Protein AF-M5U9L4-F1 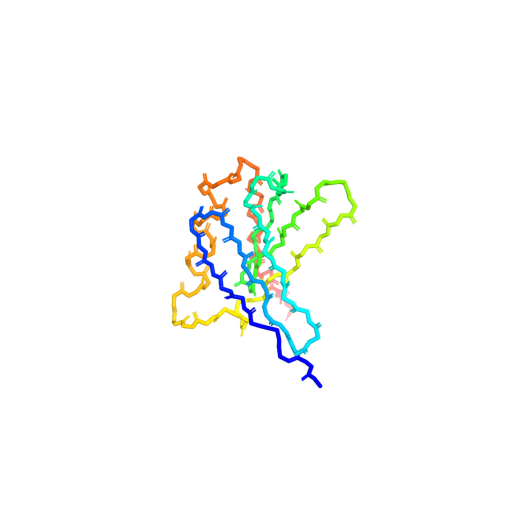(afdb_monomer_lite)

Foldseek 3Di:
DWQWAWDDDLQAIWIDTPVDIDGDGLVQFAAKEDDPQWIWTHGPDPDIDTGGPVRYPDPCRRVVVVVSCVVSYVHYHYDYPPPPPPDD

Structure (mmCIF, N/CA/C/O backbone):
data_AF-M5U9L4-F1
#
_entry.id   AF-M5U9L4-F1
#
loop_
_atom_site.group_PDB
_atom_site.id
_atom_site.type_symbol
_atom_site.label_atom_id
_atom_site.label_alt_id
_atom_site.label_comp_id
_atom_site.label_asym_id
_atom_site.label_entity_id
_atom_site.label_seq_id
_atom_site.pdbx_PDB_ins_code
_atom_site.Cartn_x
_atom_site.Cartn_y
_atom_site.Cartn_z
_atom_site.occupancy
_atom_site.B_iso_or_equiv
_atom_site.auth_seq_id
_atom_site.auth_comp_id
_atom_site.auth_asym_id
_atom_site.auth_atom_id
_atom_site.pdbx_PDB_model_num
ATOM 1 N N . ASN A 1 1 ? 0.379 16.595 -15.799 1.00 45.97 1 ASN A N 1
ATOM 2 C CA . ASN A 1 1 ? 0.454 15.277 -15.141 1.00 45.97 1 ASN A CA 1
ATOM 3 C C . ASN A 1 1 ? 1.221 15.477 -13.859 1.00 45.97 1 ASN A C 1
ATOM 5 O O . ASN A 1 1 ? 2.423 15.653 -13.943 1.00 45.97 1 ASN A O 1
ATOM 9 N N . ALA A 1 2 ? 0.535 15.576 -12.721 1.00 53.62 2 ALA A N 1
ATOM 10 C CA . ALA A 1 2 ? 1.221 15.670 -11.438 1.00 53.62 2 ALA A CA 1
ATOM 11 C C . ALA A 1 2 ? 1.780 14.278 -11.115 1.00 53.62 2 ALA A C 1
ATOM 13 O O . ALA A 1 2 ? 1.009 13.327 -10.981 1.00 53.62 2 ALA A O 1
ATOM 14 N N . GLU A 1 3 ? 3.103 14.136 -11.082 1.00 65.00 3 GLU A N 1
ATOM 15 C CA . GLU A 1 3 ? 3.743 12.907 -10.616 1.00 65.00 3 GLU A CA 1
ATOM 16 C C . GLU A 1 3 ? 3.510 12.793 -9.108 1.00 65.00 3 GLU A C 1
ATOM 18 O O . GLU A 1 3 ? 3.933 13.654 -8.338 1.00 65.00 3 GLU A O 1
ATOM 23 N N . GLN A 1 4 ? 2.789 11.754 -8.689 1.00 69.69 4 GLN A N 1
ATOM 24 C CA . GLN A 1 4 ? 2.602 11.433 -7.280 1.00 69.69 4 GLN A CA 1
ATOM 25 C C . GLN A 1 4 ? 3.584 10.326 -6.908 1.00 69.69 4 GLN A C 1
ATOM 27 O O . GLN A 1 4 ? 3.515 9.225 -7.456 1.00 69.69 4 GLN A O 1
ATOM 32 N N . LYS A 1 5 ? 4.492 10.625 -5.979 1.00 78.25 5 LYS A N 1
ATOM 33 C CA . LYS A 1 5 ? 5.463 9.670 -5.442 1.00 78.25 5 LYS A CA 1
ATOM 34 C C . LYS A 1 5 ? 5.029 9.197 -4.073 1.00 78.25 5 LYS A C 1
ATOM 36 O O . LYS A 1 5 ? 4.496 9.972 -3.274 1.00 78.25 5 LYS A O 1
ATOM 41 N N . ILE A 1 6 ? 5.249 7.916 -3.802 1.00 80.56 6 ILE A N 1
ATOM 42 C CA . ILE A 1 6 ? 4.843 7.299 -2.543 1.00 80.56 6 ILE A CA 1
ATOM 43 C C . ILE A 1 6 ? 6.061 6.743 -1.823 1.00 80.56 6 ILE A C 1
ATOM 45 O O . ILE A 1 6 ? 6.735 5.830 -2.301 1.00 80.56 6 ILE A O 1
ATOM 49 N N . PHE A 1 7 ? 6.285 7.252 -0.616 1.00 83.12 7 PHE A N 1
ATOM 50 C CA . PHE A 1 7 ? 7.349 6.815 0.272 1.00 83.12 7 PHE A CA 1
ATOM 51 C C . PHE A 1 7 ? 6.761 5.970 1.397 1.00 83.12 7 PHE A C 1
ATOM 53 O O . PHE A 1 7 ? 5.901 6.415 2.159 1.00 83.12 7 PHE A O 1
ATOM 60 N N . LEU A 1 8 ? 7.234 4.730 1.508 1.00 83.75 8 LEU A N 1
ATOM 61 C CA . LEU A 1 8 ? 6.771 3.779 2.516 1.00 83.75 8 LEU A CA 1
ATOM 62 C C . LEU A 1 8 ? 7.676 3.806 3.750 1.00 83.75 8 LEU A C 1
ATOM 64 O O . LEU A 1 8 ? 8.905 3.734 3.631 1.00 83.75 8 LEU A O 1
ATOM 68 N N . SER A 1 9 ? 7.072 3.806 4.936 1.00 84.19 9 SER A N 1
ATOM 69 C CA . SER A 1 9 ? 7.754 3.658 6.223 1.00 84.19 9 SER A CA 1
ATOM 70 C C . SER A 1 9 ? 7.050 2.622 7.109 1.00 84.19 9 SER A C 1
ATOM 72 O O . SER A 1 9 ? 5.990 2.086 6.776 1.00 84.19 9 SER A O 1
ATOM 74 N N . GLU A 1 10 ? 7.661 2.305 8.250 1.00 82.81 10 GLU A N 1
ATOM 75 C CA . GLU A 1 10 ? 7.048 1.422 9.252 1.00 82.81 10 GLU A CA 1
ATOM 76 C C . GLU A 1 10 ? 5.836 2.056 9.950 1.00 82.81 10 GLU A C 1
ATOM 78 O O . GLU A 1 10 ? 4.959 1.330 10.430 1.00 82.81 10 GLU A O 1
ATOM 83 N N . ASP A 1 11 ? 5.771 3.390 9.968 1.00 83.44 11 ASP A N 1
ATOM 84 C CA . ASP A 1 11 ? 4.733 4.164 10.654 1.00 83.44 11 ASP A CA 1
ATOM 85 C C . ASP A 1 11 ? 3.546 4.495 9.742 1.00 83.44 11 ASP A C 1
ATOM 87 O O . ASP A 1 11 ? 2.412 4.643 10.212 1.00 83.44 11 ASP A O 1
ATOM 91 N N . GLY A 1 12 ? 3.777 4.574 8.432 1.00 82.94 12 GLY A N 1
ATOM 92 C CA . GLY A 1 12 ? 2.752 4.928 7.463 1.00 82.94 12 GLY A CA 1
ATOM 93 C C . GLY A 1 12 ? 3.260 4.983 6.030 1.00 82.94 12 GLY A C 1
ATOM 94 O O . GLY A 1 12 ? 4.282 4.388 5.678 1.00 82.94 12 GLY A O 1
ATOM 95 N N . PHE A 1 13 ? 2.546 5.738 5.206 1.00 82.94 13 PHE A N 1
ATOM 96 C CA . PHE A 1 13 ? 3.065 6.188 3.925 1.00 82.94 13 PHE A CA 1
ATOM 97 C C . PHE A 1 13 ? 2.937 7.697 3.795 1.00 82.94 13 PHE A C 1
ATOM 99 O O . PHE A 1 13 ? 2.008 8.312 4.327 1.00 82.94 13 PHE A O 1
ATOM 106 N N . ARG A 1 14 ? 3.870 8.258 3.036 1.00 82.56 14 ARG A N 1
ATOM 107 C CA . ARG A 1 14 ? 3.862 9.647 2.619 1.00 82.56 14 ARG A CA 1
ATOM 108 C C . ARG A 1 14 ? 3.600 9.714 1.128 1.00 82.56 14 ARG A C 1
ATOM 110 O O . ARG A 1 14 ? 4.279 9.038 0.358 1.00 82.56 14 ARG A O 1
ATOM 117 N N . THR A 1 15 ? 2.629 10.518 0.727 1.00 79.38 15 THR A N 1
ATOM 118 C CA . THR A 1 15 ? 2.442 10.892 -0.674 1.00 79.38 15 THR A CA 1
ATOM 119 C C . THR A 1 15 ? 3.039 12.265 -0.883 1.00 79.38 15 THR A C 1
ATOM 121 O O . THR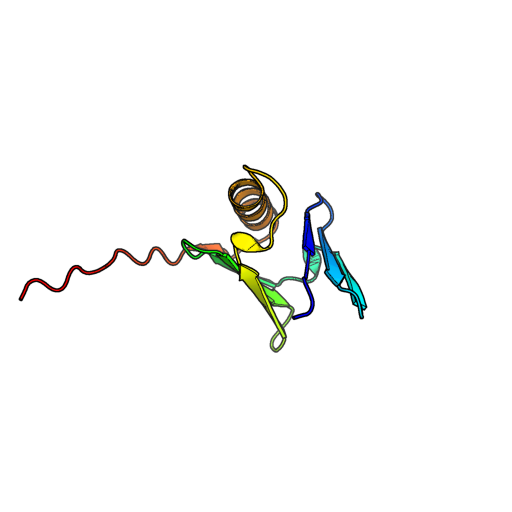 A 1 15 ? 2.658 13.201 -0.182 1.00 79.38 15 THR A O 1
ATOM 124 N N . GLU A 1 16 ? 3.946 12.383 -1.842 1.00 76.81 16 GLU A N 1
ATOM 125 C CA . GLU A 1 16 ? 4.446 13.668 -2.313 1.00 76.81 16 GLU A CA 1
ATOM 126 C C . GLU A 1 16 ? 3.904 13.935 -3.714 1.00 76.81 16 GLU A C 1
ATOM 128 O O . GLU A 1 16 ? 3.962 13.083 -4.602 1.00 76.81 16 GLU A O 1
ATOM 133 N N . SER A 1 17 ? 3.364 15.129 -3.902 1.00 71.19 17 SER A N 1
ATOM 134 C CA . SER A 1 17 ? 2.984 15.686 -5.195 1.00 71.19 17 SER A CA 1
ATOM 135 C C . SER A 1 17 ? 3.395 17.157 -5.226 1.00 71.19 17 SER A C 1
ATOM 137 O O . SER A 1 17 ? 3.654 17.752 -4.181 1.00 71.19 17 SER A O 1
ATOM 139 N N . GLU A 1 18 ? 3.414 17.776 -6.407 1.00 70.06 18 GLU A N 1
ATOM 140 C CA . GLU A 1 18 ? 3.737 19.209 -6.540 1.00 70.06 18 GLU A CA 1
ATOM 141 C C . GLU A 1 18 ? 2.793 20.128 -5.739 1.00 70.06 18 GLU A C 1
ATOM 143 O O . GLU A 1 18 ? 3.137 21.273 -5.458 1.00 70.06 18 GLU A O 1
ATOM 148 N N . ILE A 1 19 ? 1.604 19.635 -5.379 1.00 71.06 19 ILE A N 1
ATOM 149 C CA . ILE A 1 19 ? 0.523 20.418 -4.772 1.00 71.06 19 ILE A CA 1
ATOM 150 C C . ILE A 1 19 ? 0.332 20.057 -3.293 1.00 71.06 19 ILE A C 1
ATOM 152 O O . ILE A 1 19 ? -0.013 20.916 -2.485 1.00 71.06 19 ILE A O 1
ATOM 156 N N . GLU A 1 20 ? 0.561 18.797 -2.922 1.00 68.88 20 GLU A N 1
ATOM 157 C CA . GLU A 1 20 ? 0.277 18.296 -1.580 1.00 68.88 20 GLU A CA 1
ATOM 158 C C . GLU A 1 20 ? 1.300 17.250 -1.126 1.00 68.88 20 GLU A C 1
ATOM 160 O O . GLU A 1 20 ? 1.660 16.335 -1.873 1.00 68.88 20 GLU A O 1
ATOM 165 N N . ASN A 1 21 ? 1.707 17.376 0.139 1.00 75.38 21 ASN A N 1
ATOM 166 C CA . ASN A 1 21 ? 2.438 16.362 0.884 1.00 75.38 21 ASN A CA 1
ATOM 167 C C . ASN A 1 21 ? 1.546 15.852 2.015 1.00 75.38 21 ASN A C 1
ATOM 169 O O . ASN A 1 21 ? 1.166 16.625 2.895 1.00 75.38 21 ASN A O 1
ATOM 173 N N . THR A 1 22 ? 1.253 14.557 2.022 1.00 80.12 22 THR A N 1
ATOM 174 C CA . THR A 1 22 ? 0.369 13.952 3.023 1.00 80.12 22 THR A CA 1
ATOM 175 C C . THR A 1 22 ? 1.080 12.789 3.696 1.00 80.12 22 THR A C 1
ATOM 177 O O . THR A 1 22 ? 1.473 11.837 3.028 1.00 80.12 22 THR A O 1
ATOM 180 N N . ASP A 1 23 ? 1.202 12.841 5.021 1.00 83.38 23 ASP A N 1
ATOM 181 C CA . ASP A 1 23 ? 1.673 11.728 5.848 1.00 83.38 23 ASP A CA 1
ATOM 182 C C . ASP A 1 23 ? 0.482 11.025 6.498 1.00 83.38 23 ASP A C 1
ATOM 184 O O . ASP A 1 23 ? -0.283 11.622 7.263 1.00 83.38 23 ASP A O 1
ATOM 188 N N . VAL A 1 24 ? 0.311 9.736 6.200 1.00 84.75 24 VAL A N 1
ATOM 189 C CA . VAL A 1 24 ? -0.812 8.946 6.707 1.00 84.75 24 VAL A CA 1
ATOM 190 C C . VAL A 1 24 ? -0.304 7.708 7.428 1.00 84.75 24 VAL A C 1
ATOM 192 O O . VAL A 1 24 ? 0.320 6.828 6.839 1.00 84.75 24 VAL A O 1
ATOM 195 N N . LYS A 1 25 ? -0.628 7.615 8.720 1.00 87.94 25 LYS A N 1
ATOM 196 C CA . LYS A 1 25 ? -0.283 6.460 9.556 1.00 87.94 25 LYS A CA 1
ATOM 197 C C . LYS A 1 25 ? -1.048 5.212 9.133 1.00 87.94 25 LYS A C 1
ATOM 199 O O . LYS A 1 25 ? -2.227 5.298 8.787 1.00 87.94 25 LYS A O 1
ATOM 204 N N . TRP A 1 26 ? -0.429 4.040 9.282 1.00 86.94 26 TRP A N 1
ATOM 205 C CA . TRP A 1 26 ? -1.083 2.759 8.981 1.00 86.94 26 TRP A CA 1
ATOM 206 C C . TRP A 1 26 ? -2.384 2.541 9.771 1.00 86.94 26 TRP A C 1
ATOM 208 O O . TRP A 1 26 ? -3.337 1.972 9.247 1.00 86.94 26 TRP A O 1
ATOM 218 N N . SER A 1 27 ? -2.466 3.064 10.999 1.00 85.12 27 SER A N 1
ATOM 219 C CA . SER A 1 27 ? -3.662 2.985 11.850 1.00 85.12 27 SER A CA 1
ATOM 220 C C . SER A 1 27 ? -4.876 3.756 11.320 1.00 85.12 27 SER A C 1
ATOM 222 O O . SER A 1 27 ? -5.986 3.545 11.801 1.00 85.12 27 SER A O 1
ATOM 224 N N . ALA A 1 28 ? -4.693 4.645 10.339 1.00 85.44 28 ALA A N 1
ATOM 225 C CA . ALA A 1 28 ? -5.801 5.336 9.686 1.00 85.44 28 ALA A CA 1
ATOM 226 C C . ALA A 1 28 ? -6.544 4.444 8.677 1.00 85.44 28 ALA A C 1
ATOM 228 O O . ALA A 1 28 ? -7.638 4.808 8.234 1.00 85.44 28 ALA A O 1
ATOM 229 N N . PHE A 1 29 ? -5.959 3.304 8.293 1.00 86.75 29 PHE A N 1
ATOM 230 C CA . PHE A 1 29 ? -6.561 2.365 7.358 1.00 86.75 29 PHE A CA 1
ATOM 231 C C . PHE A 1 29 ? -7.281 1.247 8.099 1.00 86.75 29 PHE A C 1
ATOM 233 O O . PHE A 1 29 ? -6.812 0.725 9.106 1.00 86.75 29 PHE A O 1
ATOM 240 N N . THR A 1 30 ? -8.439 0.869 7.577 1.00 86.12 30 THR A N 1
ATOM 241 C CA . THR A 1 30 ? -9.299 -0.159 8.169 1.00 86.12 30 THR A CA 1
ATOM 242 C C . THR A 1 30 ? -9.218 -1.473 7.404 1.00 86.12 30 THR A C 1
ATOM 244 O O . THR A 1 30 ? -9.400 -2.536 7.995 1.00 86.12 30 THR A O 1
ATOM 247 N N . LYS A 1 31 ? -8.968 -1.414 6.090 1.00 86.50 31 LYS A N 1
ATOM 248 C CA . LYS A 1 31 ? -8.951 -2.572 5.187 1.00 86.50 31 LYS A CA 1
ATOM 249 C C . LYS A 1 31 ? -8.010 -2.343 4.014 1.00 86.50 31 LYS A C 1
ATOM 251 O O . LYS A 1 31 ? -7.794 -1.201 3.600 1.00 86.50 31 LYS A O 1
ATOM 256 N N . SER A 1 32 ? -7.538 -3.442 3.436 1.00 88.25 32 SER A N 1
ATOM 257 C CA . SER A 1 32 ? -6.825 -3.430 2.166 1.00 88.25 32 SER A CA 1
ATOM 258 C C . SER A 1 32 ? -7.375 -4.466 1.187 1.00 88.25 32 SER A C 1
ATOM 260 O O . SER A 1 32 ? -7.913 -5.507 1.581 1.00 88.25 32 SER A O 1
ATOM 262 N N . VAL A 1 33 ? -7.214 -4.171 -0.102 1.00 88.69 33 VAL A N 1
ATOM 263 C CA . VAL A 1 33 ? -7.400 -5.129 -1.190 1.00 88.69 33 VAL A CA 1
ATOM 264 C C . VAL A 1 33 ? -6.140 -5.133 -2.039 1.00 88.69 33 VAL A C 1
ATOM 266 O O . VAL A 1 33 ? -5.709 -4.086 -2.522 1.00 88.69 33 VAL A O 1
ATOM 269 N N . ILE A 1 34 ? -5.541 -6.309 -2.201 1.00 88.31 34 ILE A N 1
ATOM 270 C CA . ILE A 1 34 ? -4.303 -6.483 -2.965 1.00 88.31 34 ILE A CA 1
ATOM 271 C C . ILE A 1 34 ? -4.667 -6.980 -4.363 1.00 88.31 34 ILE A C 1
ATOM 273 O O . ILE A 1 34 ? -5.340 -8.007 -4.487 1.00 88.31 34 ILE A O 1
ATOM 277 N N . PHE A 1 35 ? -4.205 -6.256 -5.381 1.00 86.69 35 PHE A N 1
ATOM 278 C CA . PHE A 1 35 ? -4.287 -6.614 -6.794 1.00 86.69 35 PHE A CA 1
ATOM 279 C C . PHE A 1 35 ? -2.885 -6.929 -7.341 1.00 86.69 35 PHE A C 1
ATOM 281 O O . PHE A 1 35 ? -1.862 -6.717 -6.676 1.00 86.69 35 PHE A O 1
ATOM 288 N N . ASP A 1 36 ? -2.834 -7.441 -8.568 1.00 86.31 36 ASP A N 1
ATOM 289 C CA . ASP A 1 36 ? -1.575 -7.800 -9.229 1.00 86.31 36 ASP A CA 1
ATOM 290 C C . ASP A 1 36 ? -0.763 -6.567 -9.658 1.00 86.31 36 ASP A C 1
ATOM 292 O O . ASP A 1 36 ? 0.451 -6.665 -9.790 1.00 86.31 36 ASP A O 1
ATOM 296 N N . ASP A 1 37 ? -1.417 -5.415 -9.830 1.00 88.31 37 ASP A N 1
ATOM 297 C CA . ASP A 1 37 ? -0.844 -4.152 -10.319 1.00 88.31 37 ASP A CA 1
ATOM 298 C C . ASP A 1 37 ? -0.888 -3.005 -9.292 1.00 88.31 37 ASP A C 1
ATOM 300 O O . ASP A 1 37 ? -0.542 -1.860 -9.599 1.00 88.31 37 ASP A O 1
ATOM 304 N N . GLY A 1 38 ? -1.310 -3.296 -8.061 1.00 89.62 38 GLY A N 1
ATOM 305 C CA . GLY A 1 38 ? -1.337 -2.312 -6.990 1.00 89.62 38 GLY A CA 1
ATOM 306 C C . GLY A 1 38 ? -2.161 -2.733 -5.782 1.00 89.62 38 GLY A C 1
ATOM 307 O O . GLY A 1 38 ? -2.604 -3.877 -5.642 1.00 89.62 38 GLY A O 1
ATOM 308 N N . VAL A 1 39 ? -2.364 -1.787 -4.871 1.00 90.06 39 VAL A N 1
ATOM 309 C CA . VAL A 1 39 ? -3.082 -2.006 -3.613 1.00 90.06 39 VAL A CA 1
ATOM 310 C C . VAL A 1 39 ? -4.099 -0.900 -3.381 1.00 90.06 39 VAL A C 1
ATOM 312 O O . VAL A 1 39 ? -3.814 0.286 -3.535 1.00 90.06 39 VAL A O 1
ATOM 315 N N . LEU A 1 40 ? -5.295 -1.297 -2.960 1.00 90.19 40 LEU A N 1
ATOM 316 C CA . LEU A 1 40 ? -6.365 -0.398 -2.564 1.00 90.19 40 LEU A CA 1
ATOM 317 C C . LEU A 1 40 ? -6.452 -0.347 -1.034 1.00 90.19 40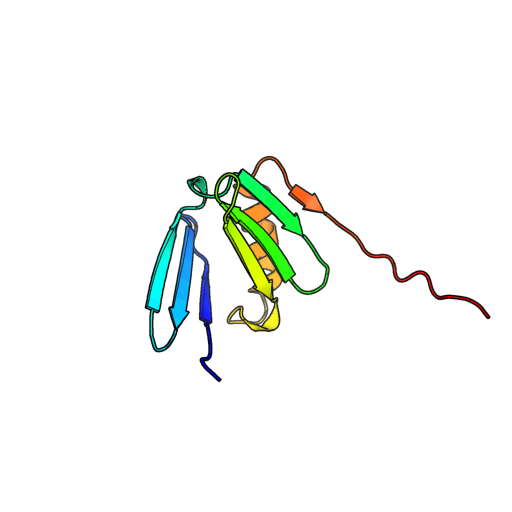 LEU A C 1
ATOM 319 O O . LEU A 1 40 ? -6.582 -1.384 -0.382 1.00 90.19 40 LEU A O 1
ATOM 323 N N . LEU A 1 41 ? -6.402 0.852 -0.458 1.00 88.69 41 LEU A N 1
ATOM 324 C CA . LEU A 1 41 ? -6.425 1.0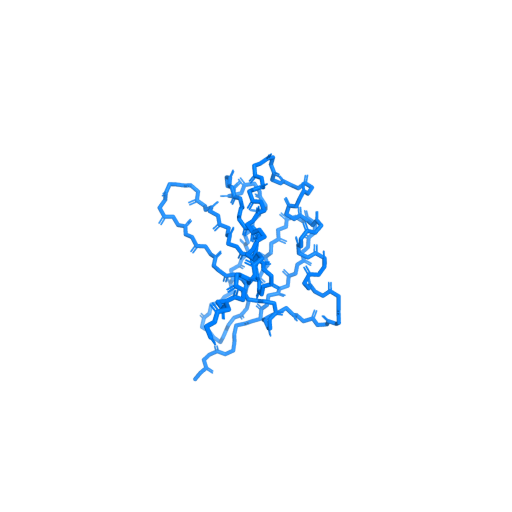85 0.985 1.00 88.69 41 LEU A CA 1
ATOM 325 C C . LEU A 1 41 ? -7.650 1.903 1.395 1.00 88.69 41 LEU A C 1
ATOM 327 O O . LEU A 1 41 ? -7.861 3.017 0.912 1.00 88.69 41 LEU A O 1
ATOM 331 N N . TYR A 1 42 ? -8.431 1.378 2.335 1.00 87.69 42 TYR A N 1
ATOM 332 C CA . TYR A 1 42 ? -9.629 2.036 2.855 1.00 87.69 42 TYR A CA 1
ATOM 333 C C . TYR A 1 42 ? -9.310 2.806 4.133 1.00 87.69 42 TYR A C 1
ATOM 335 O O . TYR A 1 42 ? -8.801 2.227 5.093 1.00 87.69 42 TYR A O 1
ATOM 343 N N . ARG A 1 43 ? -9.647 4.098 4.164 1.00 85.75 43 ARG A N 1
ATOM 344 C CA . ARG A 1 43 ? -9.592 4.968 5.347 1.00 85.75 43 ARG A CA 1
ATOM 345 C C . ARG A 1 43 ? -11.014 5.250 5.822 1.00 85.75 43 ARG A C 1
ATOM 347 O O . ARG A 1 43 ? -11.766 5.975 5.171 1.00 85.75 43 ARG A O 1
ATOM 354 N N . GLY A 1 44 ? -11.389 4.685 6.967 1.00 75.69 44 GLY A N 1
ATOM 355 C CA . GLY A 1 44 ? -12.758 4.800 7.480 1.00 75.69 44 GLY A CA 1
ATOM 356 C C . GLY A 1 44 ? -13.791 4.201 6.517 1.00 75.69 44 GLY A C 1
ATOM 357 O O . GLY A 1 44 ? -13.530 3.173 5.893 1.00 75.69 44 GLY A O 1
ATOM 358 N N . THR A 1 45 ? -14.970 4.819 6.418 1.00 72.31 45 THR A N 1
ATOM 359 C CA . THR A 1 45 ? -16.085 4.332 5.583 1.00 72.31 45 THR A CA 1
ATOM 360 C C . THR A 1 45 ? -16.094 4.882 4.158 1.00 72.31 45 THR A C 1
ATOM 362 O O . THR A 1 45 ? -16.627 4.216 3.277 1.00 72.31 45 THR A O 1
ATOM 365 N N . ASN A 1 46 ? -15.512 6.065 3.916 1.00 77.19 46 ASN A N 1
ATOM 366 C CA . ASN A 1 46 ? -15.771 6.829 2.685 1.00 77.19 46 ASN A CA 1
ATOM 367 C C . ASN A 1 46 ? -14.517 7.224 1.890 1.00 77.19 46 ASN A C 1
ATOM 369 O O . ASN A 1 46 ? -14.650 7.826 0.829 1.00 77.19 46 ASN A O 1
ATOM 373 N N . VAL A 1 47 ? -13.309 6.929 2.380 1.00 83.44 47 VAL A N 1
ATOM 374 C CA . VAL A 1 47 ? -12.067 7.331 1.705 1.00 83.44 47 VAL A CA 1
ATOM 375 C C . VAL A 1 47 ? -11.309 6.097 1.239 1.00 83.44 47 VAL A C 1
ATOM 377 O O . VAL A 1 47 ? -11.078 5.162 2.005 1.00 83.44 47 VAL A O 1
ATOM 380 N N . VAL A 1 48 ? -10.900 6.109 -0.026 1.00 86.25 48 VAL A N 1
ATOM 381 C CA . VAL A 1 48 ? -10.168 5.022 -0.676 1.00 86.25 48 VAL A CA 1
ATOM 382 C C . VAL A 1 48 ? -8.930 5.600 -1.342 1.00 86.25 48 VAL A C 1
ATOM 384 O O . VAL A 1 48 ? -9.009 6.631 -1.999 1.00 86.25 48 VAL A O 1
ATOM 387 N N . ASN A 1 49 ? -7.795 4.930 -1.166 1.00 87.44 49 ASN A N 1
ATOM 388 C CA . ASN A 1 49 ? -6.528 5.300 -1.783 1.00 87.44 49 ASN A CA 1
ATOM 389 C C . ASN A 1 49 ? -6.081 4.145 -2.671 1.00 87.44 49 ASN A C 1
ATOM 391 O O . ASN A 1 49 ? -5.922 3.023 -2.188 1.00 87.44 49 ASN A O 1
ATOM 395 N N . TRP A 1 50 ? -5.915 4.414 -3.961 1.00 89.25 50 TRP A N 1
ATOM 396 C CA . TRP A 1 50 ? -5.323 3.471 -4.901 1.00 89.25 50 TRP A CA 1
ATOM 397 C C . TRP A 1 50 ? -3.829 3.748 -5.007 1.00 89.25 50 TRP A C 1
ATOM 399 O O . TRP A 1 50 ? -3.434 4.886 -5.249 1.00 89.25 50 TRP A O 1
ATOM 409 N N . ILE A 1 51 ? -3.018 2.710 -4.824 1.00 88.62 51 ILE A N 1
ATOM 410 C CA . ILE A 1 51 ? -1.565 2.768 -4.961 1.00 88.62 51 ILE A CA 1
ATOM 411 C C . ILE A 1 51 ? -1.162 1.826 -6.100 1.00 88.62 51 ILE A C 1
ATOM 413 O O . ILE A 1 51 ? -1.070 0.616 -5.870 1.00 88.62 51 ILE A O 1
ATOM 417 N N . PRO A 1 52 ? -0.946 2.347 -7.322 1.00 89.19 52 PRO A N 1
ATOM 418 C CA . PRO A 1 52 ? -0.387 1.567 -8.417 1.00 89.19 52 PRO A CA 1
ATOM 419 C C . PRO A 1 52 ? 1.068 1.192 -8.131 1.00 89.19 52 PRO A C 1
ATOM 421 O O . PRO A 1 52 ? 1.838 2.027 -7.647 1.00 89.19 52 PRO A O 1
ATOM 424 N N . ASP A 1 53 ? 1.484 -0.009 -8.531 1.00 88.31 53 ASP A N 1
ATOM 425 C CA . ASP A 1 53 ? 2.876 -0.451 -8.372 1.00 88.31 53 ASP A CA 1
ATOM 426 C C . ASP A 1 53 ? 3.872 0.485 -9.090 1.00 88.31 53 ASP A C 1
ATOM 428 O O . ASP A 1 53 ? 4.991 0.671 -8.623 1.00 88.31 53 ASP A O 1
ATOM 432 N N . THR A 1 54 ? 3.445 1.155 -10.167 1.00 86.31 54 THR A N 1
ATOM 433 C CA . THR A 1 54 ? 4.258 2.109 -10.944 1.00 86.31 54 THR A CA 1
ATOM 434 C C . THR A 1 54 ? 4.570 3.419 -10.215 1.00 86.31 54 THR A C 1
ATOM 436 O O . THR A 1 54 ? 5.395 4.187 -10.695 1.00 86.31 54 THR A O 1
ATOM 439 N N . THR A 1 55 ? 3.888 3.715 -9.104 1.00 84.62 55 THR A N 1
ATOM 440 C CA . THR A 1 55 ? 4.092 4.948 -8.309 1.00 84.62 55 THR A CA 1
ATOM 441 C C . THR A 1 55 ? 5.058 4.753 -7.142 1.00 84.62 55 THR A C 1
ATOM 443 O O . THR A 1 55 ? 5.360 5.695 -6.407 1.00 84.62 55 THR A O 1
ATOM 446 N N . LEU A 1 56 ? 5.509 3.513 -6.942 1.00 83.69 56 LEU A N 1
ATOM 447 C CA . LEU A 1 56 ? 6.407 3.137 -5.867 1.00 83.69 56 LEU A CA 1
ATOM 448 C C . LEU A 1 56 ? 7.845 3.238 -6.364 1.00 83.69 56 LEU A C 1
ATOM 450 O O . LEU A 1 56 ? 8.214 2.611 -7.355 1.00 83.69 56 LEU A O 1
ATOM 454 N N . ASP A 1 57 ? 8.663 3.997 -5.645 1.00 72.31 57 ASP A N 1
ATOM 455 C CA . ASP A 1 57 ? 10.072 4.134 -5.987 1.00 72.31 57 ASP A CA 1
ATOM 456 C C . ASP A 1 57 ? 10.851 2.841 -5.661 1.00 72.31 57 ASP A C 1
ATOM 458 O O . ASP A 1 57 ? 10.760 2.281 -4.561 1.00 72.31 57 ASP A O 1
ATOM 462 N N . GLY A 1 58 ? 11.668 2.400 -6.623 1.00 68.88 58 GLY A N 1
ATOM 463 C CA . GLY A 1 58 ? 12.639 1.311 -6.490 1.00 68.88 58 GLY A CA 1
ATOM 464 C C . GLY A 1 58 ? 12.113 -0.098 -6.798 1.00 68.88 58 GLY A C 1
ATOM 465 O O . GLY A 1 58 ? 10.938 -0.411 -6.615 1.00 68.88 58 GLY A O 1
ATOM 466 N N . ASP A 1 59 ? 13.033 -0.986 -7.192 1.00 72.56 59 ASP A N 1
ATOM 467 C CA . ASP A 1 59 ? 12.754 -2.338 -7.717 1.00 72.56 59 ASP A CA 1
ATOM 468 C C . ASP A 1 59 ? 11.918 -3.241 -6.786 1.00 72.56 59 ASP A C 1
ATOM 470 O O . ASP A 1 59 ? 11.315 -4.214 -7.229 1.00 72.56 59 ASP A O 1
ATOM 474 N N . ASN A 1 60 ? 11.847 -2.914 -5.490 1.00 82.94 60 ASN A N 1
ATOM 475 C CA . ASN A 1 60 ? 11.142 -3.695 -4.468 1.00 82.94 60 ASN A CA 1
ATOM 476 C C . ASN A 1 60 ? 9.960 -2.959 -3.812 1.00 82.94 60 ASN A C 1
ATOM 478 O O . ASN A 1 60 ? 9.403 -3.461 -2.828 1.00 82.94 60 ASN A O 1
ATOM 482 N N . GLY A 1 61 ? 9.558 -1.787 -4.318 1.00 85.44 61 GLY A N 1
ATOM 483 C CA . GLY A 1 61 ? 8.487 -0.976 -3.728 1.00 85.44 61 GLY A CA 1
ATOM 484 C C . GLY A 1 61 ? 7.163 -1.740 -3.604 1.00 85.44 61 GLY A C 1
ATOM 485 O O . GLY A 1 61 ? 6.576 -1.815 -2.522 1.00 85.44 61 GLY A O 1
ATOM 486 N N . ALA A 1 62 ? 6.760 -2.410 -4.684 1.00 87.38 62 ALA A N 1
ATOM 487 C CA . ALA A 1 62 ? 5.547 -3.226 -4.778 1.00 87.38 62 ALA A CA 1
ATOM 488 C C . ALA A 1 62 ? 5.504 -4.380 -3.756 1.00 87.38 62 ALA A C 1
ATOM 490 O O . ALA A 1 62 ? 4.491 -4.604 -3.079 1.00 87.38 62 ALA A O 1
ATOM 491 N N . ALA A 1 63 ? 6.614 -5.109 -3.605 1.00 88.38 63 ALA A N 1
ATOM 492 C CA . ALA A 1 63 ? 6.732 -6.203 -2.642 1.00 88.38 63 ALA A CA 1
ATOM 493 C C . ALA A 1 63 ? 6.726 -5.681 -1.196 1.00 88.38 63 ALA A C 1
ATOM 495 O O . ALA A 1 63 ? 6.064 -6.245 -0.319 1.00 88.38 63 ALA A O 1
ATOM 496 N N . ARG A 1 64 ? 7.424 -4.565 -0.950 1.00 89.12 64 ARG A N 1
ATOM 497 C CA . ARG A 1 64 ? 7.477 -3.911 0.360 1.00 89.12 64 ARG A CA 1
ATOM 498 C C . ARG A 1 64 ? 6.102 -3.413 0.799 1.00 89.12 64 ARG A C 1
ATOM 500 O O . ARG A 1 64 ? 5.732 -3.640 1.950 1.00 89.12 64 ARG A O 1
ATOM 507 N N . LEU A 1 65 ? 5.330 -2.807 -0.105 1.00 88.75 65 LEU A N 1
ATOM 508 C CA . LEU A 1 65 ? 3.961 -2.367 0.170 1.00 88.75 65 LEU A CA 1
ATOM 509 C C . LEU A 1 65 ? 3.087 -3.535 0.624 1.00 88.75 65 LEU A C 1
ATOM 511 O O . LEU A 1 65 ? 2.470 -3.469 1.685 1.00 88.75 65 LEU A O 1
ATOM 515 N N . ARG A 1 66 ? 3.081 -4.633 -0.140 1.00 88.81 66 ARG A N 1
ATOM 516 C CA . ARG A 1 66 ? 2.284 -5.828 0.182 1.00 88.81 66 ARG A CA 1
ATOM 517 C C . ARG A 1 66 ? 2.672 -6.422 1.534 1.00 88.81 66 ARG A C 1
ATOM 519 O O . ARG A 1 66 ? 1.785 -6.807 2.296 1.00 88.81 66 ARG A O 1
ATOM 526 N N . LYS A 1 67 ? 3.967 -6.447 1.869 1.00 88.56 67 LYS A N 1
ATOM 527 C CA . LYS A 1 67 ? 4.456 -6.899 3.181 1.00 88.56 67 LYS A CA 1
ATOM 528 C C . LYS A 1 67 ? 3.956 -6.005 4.320 1.00 88.56 67 LYS A C 1
ATOM 530 O O . LYS A 1 67 ? 3.451 -6.526 5.310 1.00 88.56 67 LYS A O 1
ATOM 535 N N . LEU A 1 68 ? 4.073 -4.683 4.178 1.00 88.81 68 LEU A N 1
ATOM 536 C CA . LEU A 1 68 ? 3.626 -3.718 5.191 1.00 88.81 68 LEU A CA 1
ATOM 537 C C . LEU A 1 68 ? 2.115 -3.787 5.399 1.00 88.81 68 LEU A C 1
ATOM 539 O O . LEU A 1 68 ? 1.654 -3.935 6.525 1.00 88.81 68 LEU A O 1
ATOM 543 N N . VAL A 1 69 ? 1.350 -3.763 4.312 1.00 88.00 69 VAL A N 1
ATOM 544 C CA . VAL A 1 69 ? -0.109 -3.881 4.344 1.00 88.00 69 VAL A CA 1
ATOM 545 C C . VAL A 1 69 ? -0.529 -5.188 5.009 1.00 88.00 69 VAL A C 1
ATOM 547 O O . VAL A 1 69 ? -1.365 -5.169 5.909 1.00 88.00 69 VAL A O 1
ATOM 550 N N . SER A 1 70 ? 0.126 -6.299 4.656 1.00 85.31 70 SER A N 1
ATOM 551 C CA . SER A 1 70 ? -0.162 -7.605 5.254 1.00 85.31 70 SER A CA 1
ATOM 552 C C . SER A 1 70 ? 0.136 -7.669 6.753 1.00 85.31 70 SER A C 1
ATOM 554 O O . SER A 1 70 ? -0.567 -8.356 7.489 1.00 85.31 70 SER A O 1
ATOM 556 N N . ALA A 1 71 ? 1.173 -6.961 7.208 1.00 86.88 71 ALA A N 1
ATOM 557 C CA . ALA A 1 71 ? 1.588 -6.940 8.606 1.00 86.88 71 ALA A CA 1
ATOM 558 C C . ALA A 1 71 ? 0.768 -5.971 9.472 1.00 86.88 71 ALA A C 1
ATOM 560 O O . ALA A 1 71 ? 0.550 -6.241 10.651 1.00 86.88 71 ALA A O 1
ATOM 561 N N . LYS A 1 72 ? 0.355 -4.823 8.921 1.00 85.56 72 LYS A N 1
ATOM 562 C CA . LYS A 1 72 ? -0.277 -3.737 9.687 1.00 85.56 72 LYS A CA 1
ATOM 563 C C . LYS A 1 72 ? -1.802 -3.771 9.628 1.00 85.56 72 LYS A C 1
ATOM 565 O O . LYS A 1 72 ? -2.441 -3.243 10.534 1.00 85.56 72 LYS A O 1
ATOM 570 N N . LEU A 1 73 ? -2.390 -4.365 8.587 1.00 82.56 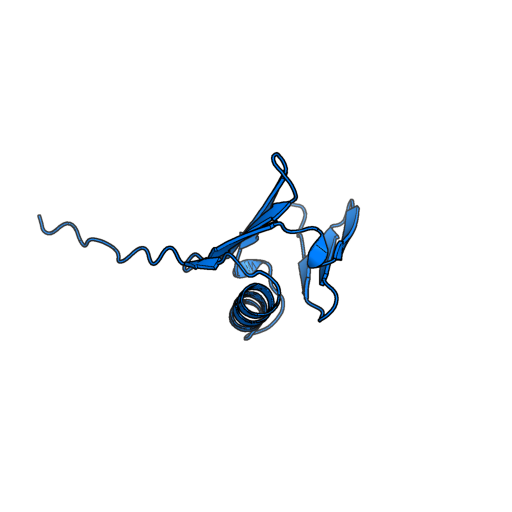73 LEU A N 1
ATOM 571 C CA . LEU A 1 73 ? -3.839 -4.416 8.409 1.00 82.56 73 LEU A CA 1
ATOM 572 C C . LEU A 1 73 ? -4.340 -5.856 8.584 1.00 82.56 73 LEU A C 1
ATOM 574 O O . LEU A 1 73 ? -3.875 -6.752 7.890 1.00 82.56 73 LEU A O 1
ATOM 578 N N . PRO A 1 74 ? -5.285 -6.114 9.507 1.00 65.50 74 PRO A N 1
ATOM 579 C CA . PRO A 1 74 ? -5.762 -7.468 9.794 1.00 65.50 74 PRO A CA 1
ATOM 580 C C . PRO A 1 74 ? -6.732 -8.004 8.729 1.00 65.50 74 PRO A C 1
ATOM 582 O O . PRO A 1 74 ? -6.949 -9.208 8.642 1.00 65.50 74 PRO A O 1
ATOM 585 N N . THR A 1 75 ? -7.334 -7.125 7.916 1.00 63.75 75 THR A N 1
ATOM 586 C CA . THR A 1 75 ? -8.242 -7.504 6.822 1.00 63.75 75 THR A CA 1
ATOM 587 C C . THR A 1 75 ? -7.583 -7.207 5.479 1.00 63.75 75 THR A C 1
ATOM 589 O O . THR A 1 75 ? -7.683 -6.088 4.971 1.00 63.75 75 THR A O 1
ATOM 592 N N . ASN A 1 76 ? -6.927 -8.222 4.911 1.00 59.47 76 ASN A N 1
ATOM 593 C CA . ASN A 1 76 ? -6.304 -8.163 3.589 1.00 59.47 76 ASN A CA 1
ATOM 594 C C . ASN A 1 76 ? -7.040 -9.124 2.668 1.00 59.47 76 ASN A C 1
ATOM 596 O O . ASN A 1 76 ? -6.792 -10.330 2.678 1.00 59.47 76 ASN A O 1
ATOM 600 N N . GLN A 1 77 ? -7.983 -8.605 1.892 1.00 62.88 77 GLN A N 1
ATOM 601 C CA . GLN A 1 77 ? -8.621 -9.421 0.871 1.00 62.88 77 GLN A CA 1
ATOM 602 C C . GLN A 1 77 ? -7.718 -9.401 -0.365 1.00 62.88 77 GLN A C 1
ATOM 604 O O . GLN A 1 77 ? -7.688 -8.427 -1.111 1.00 62.88 77 GLN A O 1
ATOM 609 N N . ALA A 1 78 ? -6.928 -10.454 -0.569 1.00 58.09 78 ALA A N 1
ATOM 610 C CA . ALA A 1 78 ? -6.164 -10.607 -1.801 1.00 58.09 78 ALA A CA 1
ATOM 611 C C . ALA A 1 78 ? -7.118 -11.015 -2.933 1.00 58.09 78 ALA A C 1
ATOM 613 O O . ALA A 1 78 ? -7.759 -12.065 -2.861 1.00 58.09 78 ALA A O 1
ATOM 614 N N . VAL A 1 79 ? -7.228 -10.191 -3.974 1.00 58.75 79 VAL A N 1
ATOM 615 C CA . VAL A 1 79 ? -8.020 -10.507 -5.166 1.00 58.75 79 VAL A CA 1
ATOM 616 C C . VAL A 1 79 ? -7.051 -10.948 -6.251 1.00 58.75 79 VAL A C 1
ATOM 618 O O . VAL A 1 79 ? -6.592 -10.154 -7.062 1.00 58.75 79 VAL A O 1
ATOM 621 N N . ASN A 1 80 ? -6.748 -12.246 -6.263 1.00 51.47 80 ASN A N 1
ATOM 622 C CA . ASN A 1 80 ? -6.012 -12.869 -7.358 1.00 51.47 80 ASN A CA 1
ATOM 623 C C . ASN A 1 80 ? -6.947 -12.954 -8.574 1.00 51.47 80 ASN A C 1
ATOM 625 O O . ASN A 1 80 ? -7.799 -13.847 -8.657 1.00 51.47 80 ASN A O 1
ATOM 629 N N . ARG A 1 81 ? -6.834 -12.015 -9.520 1.00 49.81 81 ARG A N 1
ATOM 630 C CA . ARG A 1 81 ? -7.499 -12.163 -10.818 1.00 49.81 81 ARG A CA 1
ATOM 631 C C . ARG A 1 81 ? -6.669 -13.134 -11.647 1.00 49.81 81 ARG A C 1
ATOM 633 O O . ARG A 1 81 ? -5.942 -12.729 -12.545 1.00 49.81 81 ARG A O 1
ATOM 640 N N . TYR A 1 82 ? -6.855 -14.436 -11.427 1.00 42.56 82 TYR A N 1
ATOM 641 C CA . TYR A 1 82 ? -6.536 -15.395 -12.481 1.00 42.56 82 TYR A CA 1
ATOM 642 C C . TYR A 1 82 ? -7.283 -14.939 -13.738 1.00 42.56 82 TYR A C 1
ATOM 644 O O . TYR A 1 82 ? -8.518 -14.974 -13.784 1.00 42.56 82 TYR A O 1
ATOM 652 N N . ARG A 1 83 ? -6.534 -14.458 -14.741 1.00 47.81 83 ARG A N 1
ATOM 653 C CA . ARG A 1 83 ? -7.026 -14.253 -16.103 1.00 47.81 83 ARG A CA 1
ATOM 654 C C . ARG A 1 83 ? -7.737 -15.545 -16.486 1.00 47.81 83 ARG A C 1
ATOM 656 O O . ARG A 1 83 ? -7.089 -16.540 -16.800 1.00 47.81 83 ARG A O 1
ATOM 663 N N . ARG A 1 84 ? -9.070 -15.545 -16.489 1.00 45.44 84 ARG A N 1
ATOM 664 C CA . ARG A 1 84 ? -9.811 -16.508 -17.296 1.00 45.44 84 ARG A CA 1
ATOM 665 C C . ARG A 1 84 ? -9.429 -16.184 -18.734 1.00 45.44 84 ARG A C 1
ATOM 667 O O . ARG A 1 84 ? -9.981 -15.255 -19.319 1.00 45.44 84 ARG A O 1
ATOM 674 N N . GLN A 1 85 ? -8.439 -16.897 -19.272 1.00 46.09 85 GLN A N 1
ATOM 675 C CA . GLN A 1 85 ? -8.312 -17.060 -20.712 1.00 46.09 85 GLN A CA 1
ATOM 676 C C . GLN A 1 85 ? -9.680 -17.546 -21.188 1.00 46.09 85 GLN A C 1
ATOM 678 O O . G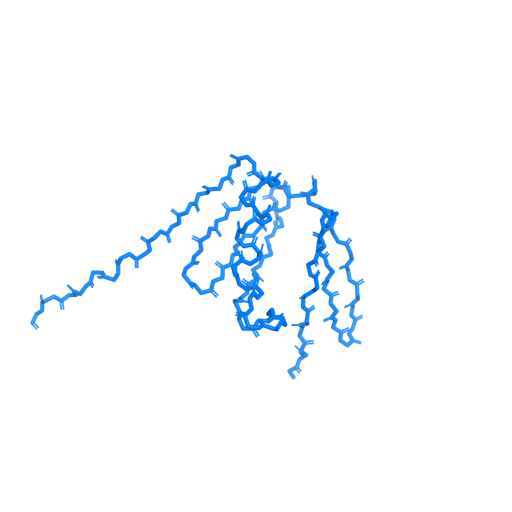LN A 1 85 ? -10.106 -18.658 -20.880 1.00 46.09 85 GLN A O 1
ATOM 683 N N . ARG A 1 86 ? -10.419 -16.658 -21.853 1.00 47.94 86 ARG A N 1
ATOM 684 C CA . ARG A 1 86 ? -11.555 -17.055 -22.672 1.00 47.94 86 ARG A CA 1
ATOM 685 C C . ARG A 1 86 ? -10.965 -17.880 -23.807 1.00 47.94 86 ARG A C 1
ATOM 687 O O . ARG A 1 86 ? -10.331 -17.322 -24.694 1.00 47.94 86 ARG A O 1
ATOM 694 N N . ILE A 1 87 ? -11.128 -19.192 -23.713 1.00 50.69 87 ILE A N 1
ATOM 695 C CA . ILE A 1 87 ? -10.995 -20.088 -24.853 1.00 50.69 87 ILE A CA 1
ATOM 696 C C . ILE A 1 87 ? -12.243 -19.836 -25.704 1.00 50.69 87 ILE A C 1
ATOM 698 O O . ILE A 1 87 ? -13.351 -20.124 -25.251 1.00 50.69 87 ILE A O 1
ATOM 702 N N . PHE A 1 88 ? -12.055 -19.235 -26.874 1.00 55.41 88 PHE A N 1
ATOM 703 C CA . PHE A 1 88 ? -12.964 -19.314 -28.013 1.00 55.41 88 PHE A CA 1
ATOM 704 C C . PHE A 1 88 ? -12.110 -19.498 -29.259 1.00 55.41 88 PHE A C 1
ATOM 706 O O . PHE A 1 88 ? -11.099 -18.766 -29.367 1.00 55.41 88 PHE A O 1
#

pLDDT: mean 77.4, std 13.45, range [42.56, 90.19]

Radius of gyration: 14.06 Å; chains: 1; bounding box: 29×40×40 Å

Organism: NCBI:txid1263870

Sequence (88 aa):
NAEQKIFLSEDGFRTESEIENTDVKWSAFTKSVIFDDGVLLYRGTNVVNWIPDTTLDGDNGAARLRKLVSAKLPTNQAVNRYRRQRIF

InterPro domains:
  IPR025588 YcxB-like, C-terminal domain [PF14317] (8-66)

Secondary structure (DSSP, 8-state):
--PPEEEE-SSEEEEE-SS-EEEEEGGG--EEEE-SSEEEEEETTTEEEEEEGGGB-STTHHHHHHHHHHHH-S-EEE----------